Protein AF-A0A158L1F2-F1 (afdb_monomer_lite)

Radius of gyration: 19.64 Å; chains: 1; bounding box: 36×26×52 Å

pLDDT: mean 93.37, std 7.28, range [60.53, 98.19]

Structure (mmCIF, N/CA/C/O backbone):
data_AF-A0A158L1F2-F1
#
_entry.id   AF-A0A158L1F2-F1
#
loop_
_atom_site.group_PDB
_atom_site.id
_atom_site.type_symbol
_atom_site.label_atom_id
_atom_site.label_alt_id
_atom_site.label_comp_id
_atom_site.label_asym_id
_atom_site.label_entity_id
_atom_site.label_seq_id
_atom_site.pdbx_PDB_ins_code
_atom_site.Cartn_x
_atom_site.Cartn_y
_atom_site.Cartn_z
_atom_site.occupancy
_atom_site.B_iso_or_equiv
_atom_site.auth_seq_id
_atom_site.auth_comp_id
_atom_site.auth_asym_id
_atom_site.auth_atom_id
_atom_site.pdbx_PDB_model_num
ATOM 1 N N . MET A 1 1 ? 7.442 -13.785 13.658 1.00 63.50 1 MET A N 1
ATOM 2 C CA . MET A 1 1 ? 7.276 -12.486 14.350 1.00 63.50 1 MET A CA 1
ATOM 3 C C . MET A 1 1 ? 7.626 -11.361 13.383 1.00 63.50 1 MET A C 1
ATOM 5 O O . MET A 1 1 ? 8.616 -11.508 12.678 1.00 63.50 1 MET A O 1
ATOM 9 N N . LYS A 1 2 ? 6.827 -10.285 13.303 1.00 73.94 2 LYS A N 1
ATOM 10 C CA . LYS A 1 2 ? 7.173 -9.078 12.524 1.00 73.94 2 LYS A CA 1
ATOM 11 C C . LYS A 1 2 ? 8.159 -8.255 13.364 1.00 73.94 2 LYS A C 1
ATOM 13 O O . LYS A 1 2 ? 7.807 -7.861 14.468 1.00 73.94 2 LYS A O 1
ATOM 18 N N . THR A 1 3 ? 9.392 -8.079 12.895 1.00 82.56 3 THR A N 1
ATOM 19 C CA . THR A 1 3 ? 10.501 -7.500 13.685 1.00 82.56 3 THR A CA 1
ATOM 20 C C . THR A 1 3 ? 10.782 -6.028 13.385 1.00 82.56 3 THR A C 1
ATOM 22 O O . THR A 1 3 ? 11.543 -5.399 14.112 1.00 82.56 3 THR A O 1
ATOM 25 N N . ALA A 1 4 ? 10.175 -5.475 12.334 1.00 87.44 4 ALA A N 1
ATOM 26 C CA . ALA A 1 4 ? 10.347 -4.090 11.913 1.00 87.44 4 ALA A CA 1
ATOM 27 C C . ALA A 1 4 ? 9.014 -3.336 11.964 1.00 87.44 4 ALA A C 1
ATOM 29 O O . ALA A 1 4 ? 7.959 -3.899 11.660 1.00 87.44 4 ALA A O 1
ATOM 30 N N . THR A 1 5 ? 9.076 -2.055 12.319 1.00 89.38 5 THR A N 1
ATOM 31 C CA . THR A 1 5 ? 7.930 -1.144 12.381 1.00 89.38 5 THR A CA 1
ATOM 32 C C . THR A 1 5 ? 8.085 -0.030 11.359 1.00 89.38 5 THR A C 1
ATOM 34 O O . THR A 1 5 ? 9.192 0.438 11.093 1.00 89.38 5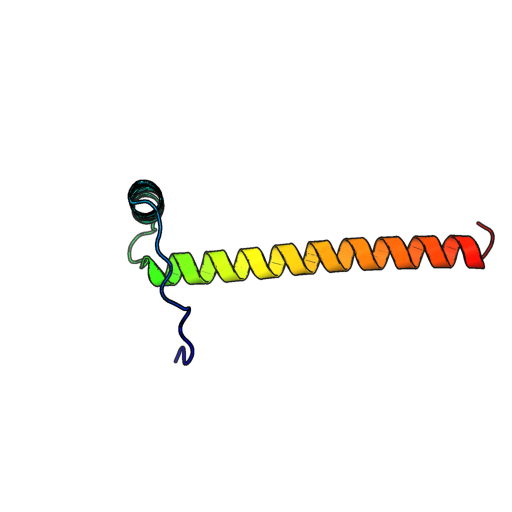 THR A O 1
ATOM 37 N N . LEU A 1 6 ? 6.965 0.420 10.801 1.00 87.44 6 LEU A N 1
ATOM 38 C CA . LEU A 1 6 ? 6.939 1.638 10.000 1.00 87.44 6 LEU A CA 1
ATOM 39 C C . LEU A 1 6 ? 7.087 2.864 10.912 1.00 87.44 6 LEU A C 1
ATOM 41 O O . LEU A 1 6 ? 6.697 2.799 12.082 1.00 87.44 6 LEU A O 1
ATOM 45 N N . PRO A 1 7 ? 7.635 3.977 10.400 1.00 92.06 7 PRO A N 1
ATOM 46 C CA . PRO A 1 7 ? 7.617 5.236 11.129 1.00 92.06 7 PRO A CA 1
ATOM 47 C C . PRO A 1 7 ? 6.174 5.684 11.391 1.00 92.06 7 PRO A C 1
ATOM 49 O O . PRO A 1 7 ? 5.260 5.358 10.633 1.00 92.06 7 PRO A O 1
ATOM 52 N N . SER A 1 8 ? 5.974 6.472 12.445 1.00 92.12 8 SER A N 1
ATOM 53 C CA . SER A 1 8 ? 4.673 7.075 12.736 1.00 92.12 8 SER A CA 1
ATOM 54 C C . SER A 1 8 ? 4.302 8.085 11.649 1.00 92.12 8 SER A C 1
ATOM 56 O O . SER A 1 8 ? 4.986 9.094 11.476 1.00 92.12 8 SER A O 1
ATOM 58 N N . VAL A 1 9 ? 3.207 7.827 10.933 1.00 91.38 9 VAL A N 1
ATOM 59 C CA . VAL A 1 9 ? 2.682 8.707 9.880 1.00 91.38 9 VAL A CA 1
ATOM 60 C C . VAL A 1 9 ? 1.437 9.416 10.401 1.00 91.38 9 VAL A C 1
ATOM 62 O O . VAL A 1 9 ? 0.521 8.771 10.908 1.00 91.38 9 VAL A O 1
ATOM 65 N N . ARG A 1 10 ? 1.402 10.748 10.284 1.00 95.44 10 ARG A N 1
ATOM 66 C CA . ARG A 1 10 ? 0.181 11.527 10.518 1.00 95.44 10 ARG A CA 1
ATOM 67 C C . ARG A 1 10 ? -0.687 11.458 9.269 1.00 95.44 10 ARG A C 1
ATOM 69 O O . ARG A 1 10 ? -0.175 11.623 8.165 1.00 95.44 10 ARG A O 1
ATOM 76 N N . ILE A 1 11 ? -1.972 11.215 9.466 1.00 95.31 11 ILE A N 1
ATOM 77 C CA . ILE A 1 11 ? -2.972 11.139 8.405 1.00 95.31 11 ILE A CA 1
ATOM 78 C C . ILE A 1 11 ? -4.178 11.983 8.792 1.00 95.31 11 I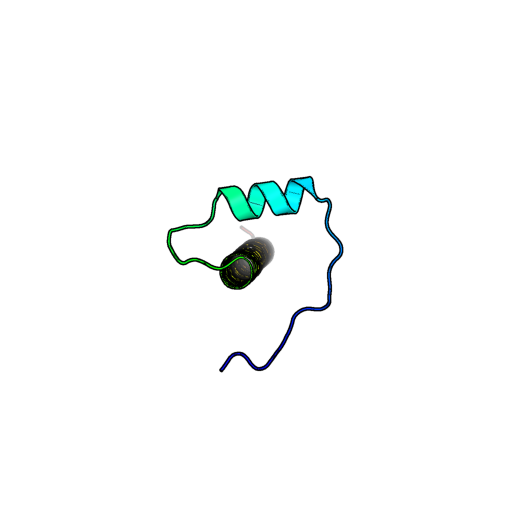LE A C 1
ATOM 80 O O . ILE A 1 11 ? -4.402 12.227 9.980 1.00 95.31 11 ILE A O 1
ATOM 84 N N . GLU A 1 12 ? -4.946 12.386 7.787 1.00 98.06 12 GLU A N 1
ATOM 85 C CA . GLU A 1 12 ? -6.237 13.029 8.003 1.00 98.06 12 GLU A CA 1
ATOM 86 C C . GLU A 1 12 ? -7.215 12.052 8.687 1.00 98.06 12 GLU A C 1
ATOM 88 O O . GLU A 1 12 ? -7.185 10.850 8.377 1.00 98.06 12 GLU A O 1
ATOM 93 N N . PRO A 1 13 ? -8.072 12.524 9.610 1.00 97.50 13 PRO A N 1
ATOM 94 C CA . PRO A 1 13 ? -9.061 11.685 10.288 1.00 97.50 13 PRO A CA 1
ATOM 95 C C . PRO A 1 13 ? -9.973 10.922 9.321 1.00 97.50 13 PRO A C 1
ATOM 97 O O . PRO A 1 13 ? -10.217 9.733 9.512 1.00 97.50 13 PRO A O 1
ATOM 100 N N . GLU A 1 14 ? -10.391 11.560 8.232 1.00 98.12 14 GLU A N 1
ATOM 101 C CA . GLU A 1 14 ? -11.299 10.986 7.238 1.00 98.12 14 GLU A CA 1
ATOM 102 C C . GLU A 1 14 ? -10.664 9.787 6.521 1.00 98.12 14 GLU A C 1
ATOM 104 O O . GLU A 1 14 ? -11.341 8.811 6.197 1.00 98.12 14 GLU A O 1
ATOM 109 N N . LEU A 1 15 ? -9.341 9.813 6.306 1.00 96.56 15 LEU A N 1
ATOM 110 C CA . LEU A 1 15 ? -8.624 8.676 5.726 1.00 96.56 15 LEU A CA 1
ATOM 111 C C . LEU A 1 15 ? -8.620 7.481 6.682 1.00 96.56 15 LEU A C 1
ATOM 113 O O . LEU A 1 15 ? -8.713 6.332 6.245 1.00 96.56 15 LEU A O 1
ATOM 117 N N . ARG A 1 16 ? -8.498 7.747 7.984 1.00 96.00 16 ARG A N 1
ATOM 118 C CA . ARG A 1 16 ? -8.549 6.701 9.001 1.00 96.00 16 ARG A CA 1
ATOM 119 C C . ARG A 1 16 ? -9.930 6.057 9.051 1.00 96.00 16 ARG A C 1
ATOM 121 O O . ARG A 1 16 ? -10.010 4.834 9.020 1.00 96.00 16 ARG A O 1
ATOM 128 N N . GLU A 1 17 ? -10.983 6.866 9.087 1.00 97.56 17 GLU A N 1
ATOM 129 C CA . GLU A 1 17 ? -12.368 6.384 9.100 1.00 97.56 17 GLU A CA 1
ATOM 130 C C . GLU A 1 17 ? -12.678 5.551 7.855 1.00 97.56 17 GLU A C 1
ATOM 132 O O . GLU A 1 17 ? -13.217 4.448 7.958 1.00 97.56 17 GLU A O 1
ATOM 137 N N . ALA A 1 18 ? -12.254 6.025 6.679 1.00 97.69 18 ALA A N 1
ATOM 138 C CA . ALA A 1 18 ? -12.394 5.277 5.437 1.00 97.69 18 ALA A CA 1
ATOM 139 C C . ALA A 1 18 ? -11.701 3.907 5.518 1.00 97.69 18 ALA A C 1
ATOM 141 O O . ALA A 1 18 ? -12.302 2.900 5.147 1.00 97.69 18 ALA A O 1
ATOM 142 N N . ALA A 1 19 ? -10.473 3.848 6.042 1.00 96.31 19 ALA A N 1
ATOM 143 C CA . ALA A 1 19 ? -9.741 2.593 6.199 1.00 96.31 19 ALA A CA 1
ATOM 144 C C . ALA A 1 19 ? -10.405 1.638 7.205 1.00 96.31 19 ALA A C 1
ATOM 146 O O . ALA A 1 19 ? -10.462 0.440 6.951 1.00 96.31 19 ALA A O 1
ATOM 147 N N . GLU A 1 20 ? -10.920 2.151 8.324 1.00 96.06 20 GLU A N 1
ATOM 148 C CA . GLU A 1 20 ? -11.612 1.343 9.335 1.00 96.06 20 GLU A CA 1
ATOM 149 C C . GLU A 1 20 ? -12.957 0.800 8.813 1.00 96.06 20 GLU A C 1
ATOM 151 O O . GLU A 1 20 ? -13.315 -0.336 9.114 1.00 96.06 20 GLU A O 1
ATOM 156 N N . SER A 1 21 ? -13.666 1.560 7.969 1.00 97.25 21 SER A N 1
ATOM 157 C CA . SER A 1 21 ? -14.969 1.159 7.410 1.00 97.25 21 SER A CA 1
ATOM 158 C C . SER A 1 21 ? -14.924 -0.002 6.408 1.00 97.25 21 SER A C 1
ATOM 160 O O . SER A 1 21 ? -15.957 -0.617 6.147 1.00 97.25 21 SER A O 1
ATOM 162 N N . VAL A 1 22 ? -13.752 -0.298 5.837 1.00 97.44 22 VAL A N 1
ATOM 163 C CA . VAL A 1 22 ? -13.576 -1.336 4.803 1.00 97.44 22 VAL A CA 1
ATOM 164 C C . VAL A 1 22 ? -12.879 -2.596 5.319 1.00 97.44 22 VAL A C 1
ATOM 166 O O . VAL A 1 22 ? -12.559 -3.479 4.524 1.00 97.44 22 VAL A O 1
ATOM 169 N N . LEU A 1 23 ? -12.618 -2.681 6.627 1.00 97.62 23 LEU A N 1
ATOM 170 C CA . LEU A 1 23 ? -11.978 -3.849 7.230 1.00 97.62 23 LEU A CA 1
ATOM 171 C C . LEU A 1 23 ? -12.882 -5.081 7.141 1.00 97.62 23 LEU A C 1
ATOM 173 O O . LEU A 1 23 ? -14.098 -5.001 7.312 1.00 97.62 23 LEU A O 1
ATOM 177 N N . SER A 1 24 ? -12.260 -6.233 6.913 1.00 96.44 24 SER A N 1
ATOM 178 C CA . SER A 1 24 ? -12.942 -7.526 6.987 1.00 96.44 24 SER A CA 1
ATOM 179 C C . SER A 1 24 ? -13.159 -7.960 8.442 1.00 96.44 24 SER A C 1
ATOM 181 O O . SER A 1 24 ? -12.499 -7.472 9.363 1.00 96.44 24 SER A O 1
ATOM 183 N N . ASP A 1 25 ? -14.038 -8.940 8.663 1.00 95.00 25 ASP A N 1
ATOM 184 C CA . ASP A 1 25 ? -14.288 -9.487 9.999 1.00 95.00 25 ASP A CA 1
ATOM 185 C C . ASP A 1 25 ? -13.000 -10.021 10.649 1.00 95.00 25 ASP A C 1
ATOM 187 O O . ASP A 1 25 ? -12.330 -10.918 10.132 1.00 95.00 25 ASP A O 1
ATOM 191 N N . GLY A 1 26 ? -12.654 -9.463 11.812 1.00 93.94 26 GLY A N 1
ATOM 192 C CA . GLY A 1 26 ? -11.445 -9.823 12.560 1.00 93.94 26 GLY A CA 1
ATOM 193 C C . GLY A 1 26 ? -10.138 -9.261 11.987 1.00 93.94 26 GLY A C 1
ATOM 194 O O . GLY A 1 26 ? -9.067 -9.549 12.527 1.00 93.94 26 GLY A O 1
ATOM 195 N N . GLU A 1 27 ? -10.195 -8.451 10.928 1.00 96.75 27 GLU A N 1
ATOM 196 C CA . GLU A 1 27 ? -9.032 -7.760 10.379 1.00 96.75 27 GLU A CA 1
ATOM 197 C C . GLU A 1 27 ? -8.660 -6.544 11.237 1.00 96.75 27 GLU A C 1
ATOM 199 O O . GLU A 1 27 ? -9.511 -5.787 11.702 1.00 96.75 27 GLU A O 1
ATOM 204 N N . SER A 1 28 ? -7.361 -6.335 11.451 1.00 95.88 28 SER A N 1
ATOM 205 C CA . SER A 1 28 ? -6.863 -5.146 12.139 1.00 95.88 28 SER A CA 1
ATOM 206 C C . SER A 1 28 ? -6.395 -4.088 11.146 1.00 95.88 28 SER A C 1
ATOM 208 O O . SER A 1 28 ? -5.821 -4.400 10.101 1.00 95.88 28 SER A O 1
ATOM 210 N N . LEU A 1 29 ? -6.521 -2.813 11.526 1.00 94.69 29 LEU A N 1
ATOM 211 C CA . LEU A 1 29 ? -6.026 -1.695 10.718 1.00 94.69 29 LEU A CA 1
ATOM 212 C C . LEU A 1 29 ? -4.526 -1.827 10.387 1.00 94.69 29 LEU A C 1
ATOM 214 O O . LEU A 1 29 ? -4.086 -1.473 9.297 1.00 94.69 29 LEU A O 1
ATOM 218 N N . SER A 1 30 ? -3.721 -2.376 11.304 1.00 93.00 30 SER A N 1
ATOM 219 C CA . SER A 1 30 ? -2.290 -2.594 11.063 1.00 93.00 30 SER A CA 1
ATOM 220 C C . SER A 1 30 ? -2.016 -3.699 10.038 1.00 93.00 30 SER A C 1
ATOM 222 O O . SER A 1 30 ? -1.062 -3.577 9.267 1.00 93.00 30 SER A O 1
ATOM 224 N N . ALA A 1 31 ? -2.839 -4.754 9.995 1.00 93.88 31 ALA A N 1
ATOM 225 C CA . ALA A 1 31 ? -2.761 -5.784 8.961 1.00 93.88 31 ALA A CA 1
ATOM 226 C C . ALA A 1 31 ? -3.155 -5.215 7.591 1.00 93.88 31 ALA A C 1
ATOM 228 O O . ALA A 1 31 ? -2.400 -5.376 6.629 1.00 93.88 31 ALA A O 1
ATOM 229 N N . PHE A 1 32 ? -4.250 -4.455 7.539 1.00 95.75 32 PHE A N 1
ATOM 230 C CA . PHE A 1 32 ? -4.722 -3.791 6.325 1.00 95.75 32 PHE A CA 1
ATOM 231 C C . PHE A 1 32 ? -3.676 -2.828 5.731 1.00 95.75 32 PHE A C 1
ATOM 233 O O . PHE A 1 32 ? -3.373 -2.862 4.532 1.00 95.75 32 PHE A O 1
ATOM 240 N N . VAL A 1 33 ? -3.046 -1.999 6.573 1.00 93.88 33 VAL A N 1
ATOM 241 C CA . VAL A 1 33 ? -1.970 -1.082 6.153 1.00 93.88 33 VAL A CA 1
ATOM 242 C C . VAL A 1 33 ? -0.746 -1.850 5.644 1.00 93.88 33 VAL A C 1
ATOM 244 O O . VAL A 1 33 ? -0.178 -1.488 4.611 1.00 93.88 33 VAL A O 1
ATOM 247 N N . GLU A 1 34 ? -0.339 -2.928 6.320 1.00 94.19 34 GLU A N 1
ATOM 248 C CA . GLU A 1 34 ? 0.784 -3.757 5.865 1.00 94.19 34 GLU A CA 1
ATOM 249 C C . GLU A 1 34 ? 0.517 -4.375 4.488 1.00 94.19 34 GLU A C 1
ATOM 251 O O . GLU A 1 34 ? 1.373 -4.301 3.598 1.00 94.19 34 GLU A O 1
ATOM 256 N N . GLN A 1 35 ? -0.675 -4.938 4.286 1.00 95.06 35 GLN A N 1
ATOM 257 C CA . GLN A 1 35 ? -1.072 -5.519 3.007 1.00 95.06 35 GLN A CA 1
ATOM 258 C C . GLN A 1 35 ? -1.103 -4.464 1.897 1.00 95.06 35 GLN A C 1
ATOM 260 O O . GLN A 1 35 ? -0.580 -4.700 0.805 1.00 95.06 35 GLN A O 1
ATOM 265 N N . SER A 1 36 ? -1.642 -3.280 2.186 1.00 95.12 36 SER A N 1
ATOM 266 C CA . SER A 1 36 ? -1.691 -2.157 1.245 1.00 95.12 36 SER A CA 1
ATOM 267 C C . SER A 1 36 ? -0.293 -1.726 0.791 1.00 95.12 36 SER A C 1
ATOM 269 O O . SER A 1 36 ? -0.050 -1.514 -0.401 1.00 95.12 36 SER A O 1
ATOM 271 N N . ILE A 1 37 ? 0.664 -1.650 1.720 1.00 95.06 37 ILE A N 1
ATOM 272 C CA . ILE A 1 37 ? 2.058 -1.307 1.410 1.00 95.06 37 ILE A CA 1
ATOM 273 C C . ILE A 1 37 ? 2.707 -2.394 0.556 1.00 95.06 37 ILE A C 1
ATOM 275 O O . ILE A 1 37 ? 3.342 -2.078 -0.452 1.00 95.06 37 ILE A O 1
ATOM 279 N N . ARG A 1 38 ? 2.511 -3.670 0.905 1.00 96.25 38 ARG A N 1
ATOM 280 C CA . ARG A 1 38 ? 3.018 -4.802 0.119 1.00 96.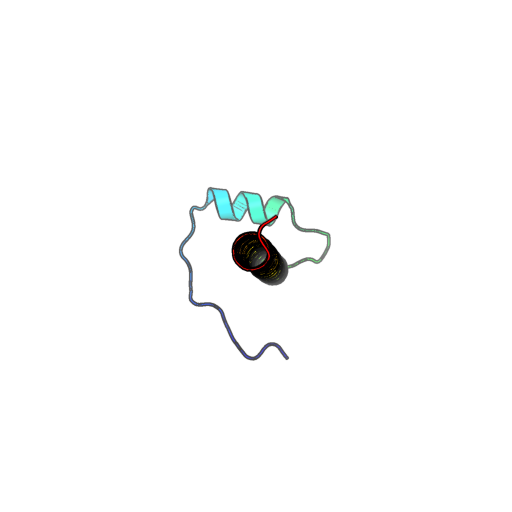25 38 ARG A CA 1
ATOM 281 C C . ARG A 1 38 ? 2.496 -4.763 -1.318 1.00 96.25 38 ARG A C 1
ATOM 283 O O . ARG A 1 38 ? 3.289 -4.870 -2.252 1.00 96.25 38 ARG A O 1
ATOM 290 N N . ALA A 1 39 ? 1.194 -4.544 -1.495 1.00 97.81 39 ALA A N 1
ATOM 291 C CA . ALA A 1 39 ? 0.575 -4.429 -2.812 1.00 97.81 39 ALA A CA 1
ATOM 292 C C . ALA A 1 39 ? 1.140 -3.242 -3.610 1.00 97.81 39 ALA A C 1
ATOM 294 O O . ALA A 1 39 ? 1.415 -3.361 -4.806 1.00 97.81 39 ALA A O 1
ATOM 295 N N . ASN A 1 40 ? 1.376 -2.098 -2.957 1.00 97.94 40 ASN A N 1
ATOM 296 C CA . ASN A 1 40 ? 1.943 -0.926 -3.622 1.00 97.94 40 ASN A CA 1
ATOM 297 C C . ASN A 1 40 ? 3.399 -1.147 -4.061 1.00 97.94 40 ASN A C 1
ATOM 299 O O . ASN A 1 40 ? 3.763 -0.739 -5.165 1.00 97.94 40 ASN A O 1
ATOM 303 N N . ILE A 1 41 ? 4.214 -1.802 -3.226 1.00 97.94 41 ILE A N 1
ATOM 304 C CA . ILE A 1 41 ? 5.596 -2.174 -3.561 1.00 97.94 41 ILE A CA 1
ATOM 305 C C . ILE A 1 41 ? 5.608 -3.069 -4.798 1.00 97.94 41 ILE A C 1
ATOM 307 O O . ILE A 1 41 ? 6.343 -2.783 -5.743 1.00 97.94 41 ILE A O 1
ATOM 311 N N . GLU A 1 42 ? 4.772 -4.106 -4.816 1.00 98.12 42 GLU A N 1
ATOM 312 C CA . GLU A 1 42 ? 4.713 -5.044 -5.936 1.00 98.12 42 GLU A CA 1
ATOM 313 C C . GLU A 1 42 ? 4.304 -4.345 -7.233 1.00 98.12 42 GLU A C 1
ATOM 315 O O . GLU A 1 42 ? 4.990 -4.444 -8.250 1.00 98.12 42 GLU A O 1
ATOM 320 N N . ARG A 1 43 ? 3.255 -3.517 -7.178 1.00 98.19 43 ARG A N 1
ATOM 321 C CA . ARG A 1 43 ? 2.813 -2.719 -8.326 1.00 98.19 43 ARG A CA 1
ATOM 322 C C . ARG A 1 43 ? 3.933 -1.832 -8.880 1.00 98.19 43 ARG A C 1
ATOM 324 O O . ARG A 1 43 ? 4.100 -1.746 -10.095 1.00 98.19 43 ARG A O 1
ATOM 331 N N . ARG A 1 44 ? 4.705 -1.169 -8.008 1.00 97.88 44 ARG A N 1
ATOM 332 C CA . ARG A 1 44 ? 5.823 -0.303 -8.429 1.00 97.88 44 ARG A CA 1
ATOM 333 C C . ARG A 1 44 ? 6.967 -1.098 -9.053 1.00 97.88 44 ARG A C 1
ATOM 335 O O . ARG A 1 44 ? 7.537 -0.631 -10.036 1.00 97.88 44 ARG A O 1
ATOM 342 N N . ARG A 1 45 ? 7.288 -2.281 -8.521 1.00 97.62 45 ARG A N 1
ATOM 343 C CA . ARG A 1 45 ? 8.301 -3.176 -9.103 1.00 97.62 45 ARG A CA 1
ATOM 344 C C . ARG A 1 45 ? 7.904 -3.620 -10.501 1.00 97.62 45 ARG A C 1
ATOM 346 O O . ARG A 1 45 ? 8.658 -3.395 -11.438 1.00 97.62 45 ARG A O 1
ATOM 353 N N . LEU A 1 46 ? 6.680 -4.123 -10.658 1.00 97.25 46 LEU A N 1
ATOM 354 C CA . LEU A 1 46 ? 6.157 -4.553 -11.954 1.00 97.25 46 LEU A CA 1
ATOM 355 C C . LEU A 1 46 ? 6.160 -3.419 -12.988 1.00 97.25 46 LEU A C 1
ATOM 357 O O . LEU A 1 46 ? 6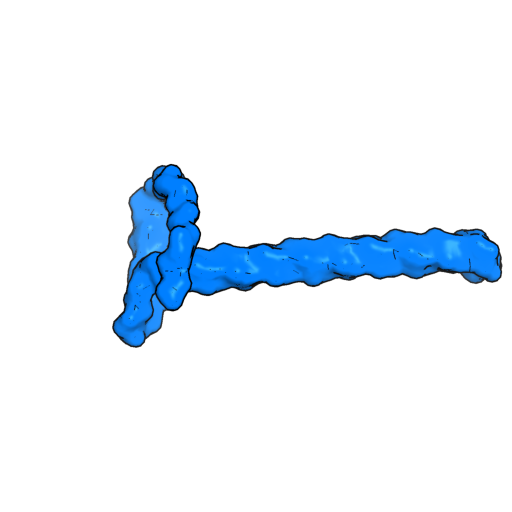.518 -3.641 -14.145 1.00 97.25 46 LEU A O 1
ATOM 361 N N . GLN A 1 47 ? 5.802 -2.198 -12.577 1.00 96.88 47 GLN A N 1
ATOM 362 C CA . GLN A 1 47 ? 5.864 -1.025 -13.448 1.00 96.88 47 GLN A CA 1
ATOM 363 C C . GLN A 1 47 ? 7.307 -0.696 -13.864 1.00 96.88 47 GLN A C 1
ATOM 365 O O . GLN A 1 47 ? 7.556 -0.435 -15.041 1.00 96.88 47 GLN A O 1
ATOM 370 N N . GLY A 1 48 ? 8.252 -0.730 -12.921 1.00 97.00 48 GLY A N 1
ATOM 371 C CA . GLY A 1 48 ? 9.672 -0.519 -13.201 1.00 97.00 48 GLY A CA 1
ATOM 372 C C . GLY A 1 48 ? 10.231 -1.560 -14.171 1.00 97.00 48 GLY A C 1
ATOM 373 O O . GLY A 1 48 ? 10.835 -1.200 -15.182 1.00 97.00 48 GLY A O 1
ATOM 374 N N . ASP A 1 49 ? 9.947 -2.837 -13.923 1.00 96.50 49 ASP A N 1
ATOM 375 C CA . ASP A 1 49 ? 10.389 -3.949 -14.767 1.00 96.50 49 ASP A CA 1
ATOM 376 C C . ASP A 1 49 ? 9.806 -3.856 -16.177 1.00 96.50 49 ASP A C 1
ATOM 378 O O . ASP A 1 49 ? 10.492 -4.126 -17.164 1.00 96.50 49 ASP A O 1
ATOM 382 N N . PHE A 1 50 ? 8.541 -3.450 -16.300 1.00 96.44 50 PHE A N 1
ATOM 383 C CA . PHE A 1 50 ? 7.912 -3.233 -17.597 1.00 96.44 50 PHE A CA 1
ATOM 384 C C . PHE A 1 50 ? 8.641 -2.155 -18.409 1.00 96.44 50 PHE A C 1
ATOM 386 O O . PHE A 1 50 ? 8.977 -2.394 -19.571 1.00 96.44 50 PHE A O 1
ATOM 393 N N . VAL A 1 51 ? 8.947 -1.006 -17.796 1.00 96.44 51 VAL A N 1
ATOM 394 C CA . VAL A 1 51 ? 9.690 0.080 -18.456 1.00 96.44 51 VAL A CA 1
ATOM 395 C C . VAL A 1 51 ? 11.100 -0.373 -18.832 1.00 96.44 51 VAL A C 1
ATOM 397 O O . VAL A 1 51 ? 11.523 -0.157 -19.966 1.00 96.44 51 VAL A O 1
ATOM 400 N N . ALA A 1 52 ? 11.809 -1.048 -17.924 1.00 96.31 52 ALA A N 1
ATOM 401 C CA . ALA A 1 52 ? 13.155 -1.554 -18.181 1.00 96.31 52 ALA A CA 1
ATOM 402 C C . ALA A 1 52 ? 13.183 -2.534 -19.366 1.00 96.31 52 ALA A C 1
ATOM 404 O O . ALA A 1 52 ? 14.020 -2.403 -20.260 1.00 96.31 52 ALA A O 1
ATOM 405 N N . ARG A 1 53 ? 12.222 -3.469 -19.429 1.00 95.88 53 ARG A N 1
ATOM 406 C CA . ARG A 1 53 ? 12.070 -4.386 -20.570 1.00 95.88 53 ARG A CA 1
ATOM 407 C C . ARG A 1 53 ? 11.778 -3.640 -21.871 1.00 95.88 53 ARG A C 1
ATOM 409 O O . ARG A 1 53 ? 12.361 -3.977 -22.899 1.00 95.88 53 ARG A O 1
ATOM 416 N N . GLY A 1 54 ? 10.914 -2.626 -21.832 1.00 95.50 54 GLY A N 1
ATOM 417 C CA . GLY A 1 54 ? 10.596 -1.799 -22.998 1.00 95.50 54 GLY A CA 1
ATOM 418 C C . GLY A 1 54 ? 11.818 -1.053 -23.542 1.00 95.50 54 GLY A C 1
ATOM 419 O O . GLY A 1 54 ? 12.072 -1.078 -24.746 1.00 95.50 54 GLY A O 1
ATOM 420 N N . LEU A 1 55 ? 12.616 -0.452 -22.657 1.00 96.38 55 LEU A N 1
ATOM 421 C CA . LEU A 1 55 ? 13.860 0.228 -23.028 1.00 96.38 55 LEU A CA 1
ATOM 422 C C . LEU A 1 55 ? 14.883 -0.746 -23.623 1.00 96.38 55 LEU A C 1
ATOM 424 O O . LEU A 1 55 ? 15.404 -0.484 -24.703 1.00 96.38 55 LEU A O 1
ATOM 428 N N . ALA A 1 56 ? 15.093 -1.902 -22.987 1.00 95.56 56 ALA A N 1
ATOM 429 C CA . ALA A 1 56 ? 16.003 -2.924 -23.500 1.00 95.56 56 ALA A CA 1
ATOM 430 C C . ALA A 1 56 ? 15.567 -3.453 -24.878 1.00 95.56 56 ALA A C 1
ATOM 432 O O . ALA A 1 56 ? 16.402 -3.674 -25.751 1.00 95.56 56 ALA A O 1
ATOM 433 N N . SER A 1 57 ? 14.261 -3.633 -25.101 1.00 94.56 57 SER A N 1
ATOM 434 C CA . SER A 1 57 ? 13.735 -4.047 -26.406 1.00 94.56 57 SER A CA 1
ATOM 435 C C . SER A 1 57 ? 13.958 -2.984 -27.481 1.00 94.56 57 SER A C 1
ATOM 437 O O . SER A 1 57 ? 14.328 -3.324 -28.601 1.00 94.56 57 SER A O 1
ATOM 439 N N . ARG A 1 58 ? 13.750 -1.703 -27.149 1.00 94.38 58 ARG A N 1
ATOM 440 C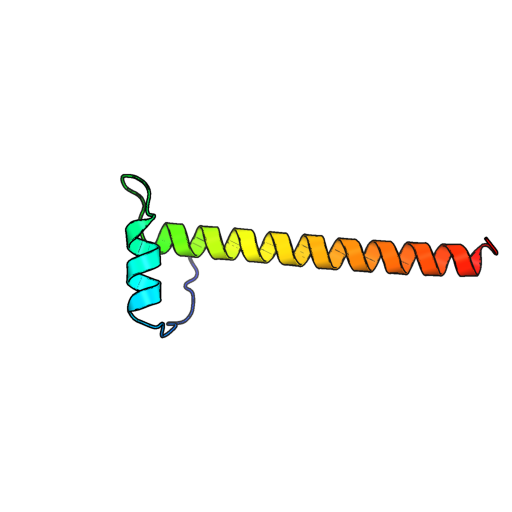 CA . ARG A 1 58 ? 14.023 -0.577 -28.053 1.00 94.38 58 ARG A CA 1
ATOM 441 C C . ARG A 1 58 ? 15.499 -0.527 -28.436 1.00 94.38 58 ARG A C 1
ATOM 443 O O . ARG A 1 58 ? 15.814 -0.323 -29.603 1.00 94.38 58 ARG A O 1
ATOM 450 N N . ASP A 1 59 ? 16.389 -0.679 -27.463 1.00 95.12 59 ASP A N 1
ATOM 451 C CA . ASP A 1 59 ? 17.830 -0.585 -27.700 1.00 95.12 59 ASP A CA 1
ATOM 452 C C . ASP A 1 59 ? 18.317 -1.763 -28.559 1.00 95.12 59 ASP A C 1
ATOM 454 O O . ASP A 1 59 ? 19.007 -1.540 -29.549 1.00 95.12 59 ASP A O 1
ATOM 458 N N . ARG A 1 60 ? 17.811 -2.981 -28.312 1.00 93.12 60 ARG A N 1
ATOM 459 C CA . ARG A 1 60 ? 18.040 -4.141 -29.194 1.00 93.12 60 ARG A CA 1
ATOM 460 C C . ARG A 1 60 ? 17.538 -3.929 -30.622 1.00 93.12 60 ARG A C 1
ATOM 462 O O . ARG A 1 60 ? 18.211 -4.343 -31.559 1.00 93.12 60 ARG A O 1
ATOM 469 N N . ALA A 1 61 ? 16.369 -3.313 -30.809 1.00 92.75 61 ALA A N 1
ATOM 470 C CA . ALA A 1 61 ? 15.848 -3.028 -32.150 1.00 92.75 61 ALA A CA 1
ATOM 471 C C . ALA A 1 61 ? 16.774 -2.067 -32.917 1.00 92.75 61 ALA A C 1
ATOM 473 O O . ALA A 1 61 ? 17.128 -2.331 -34.064 1.00 92.75 61 ALA A O 1
ATOM 474 N N . LYS A 1 62 ? 17.262 -1.017 -32.240 1.00 91.81 62 LYS A N 1
ATOM 475 C CA . LYS A 1 62 ? 18.236 -0.070 -32.806 1.00 91.81 62 LYS A CA 1
ATOM 476 C C . LYS A 1 62 ? 19.559 -0.735 -33.184 1.00 91.81 62 LYS A C 1
ATOM 478 O O . LYS A 1 62 ? 20.111 -0.411 -34.229 1.00 91.81 62 LYS A O 1
ATOM 483 N N . GLU A 1 63 ? 20.067 -1.631 -32.341 1.00 90.44 63 GLU A N 1
ATOM 484 C CA . GLU A 1 63 ? 21.318 -2.361 -32.591 1.00 90.44 63 GLU A CA 1
ATOM 485 C C . GLU A 1 63 ? 21.187 -3.351 -33.754 1.00 90.44 63 GLU A C 1
ATOM 487 O O . GLU A 1 63 ? 22.106 -3.484 -34.560 1.00 90.44 63 GLU A O 1
ATOM 492 N N . ASN A 1 64 ? 20.032 -4.008 -33.874 1.00 89.38 64 ASN A N 1
ATOM 493 C CA . ASN A 1 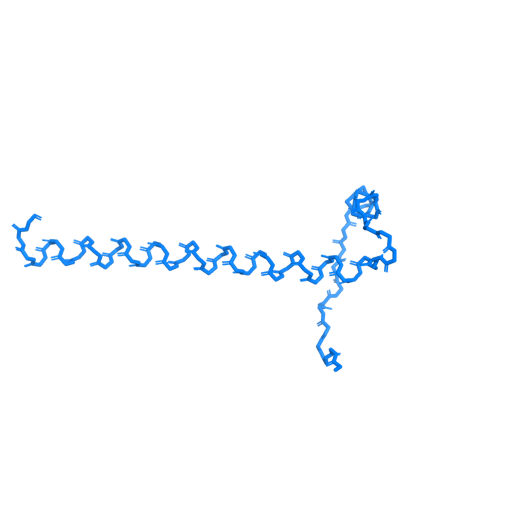64 ? 19.797 -5.041 -34.882 1.00 89.38 64 ASN A CA 1
ATOM 494 C C . ASN A 1 64 ? 19.235 -4.497 -36.210 1.00 89.38 64 ASN A C 1
ATOM 496 O O . ASN A 1 64 ? 18.986 -5.283 -37.123 1.00 89.38 64 ASN A O 1
ATOM 500 N N . GLY A 1 65 ? 19.044 -3.178 -36.337 1.00 73.00 65 GLY A N 1
ATOM 501 C CA . GLY A 1 65 ? 18.618 -2.526 -37.580 1.00 73.00 65 GLY A CA 1
ATOM 502 C C . GLY A 1 65 ? 17.188 -2.850 -38.027 1.00 73.00 65 GLY A C 1
ATOM 503 O O . GLY A 1 65 ? 16.915 -2.804 -39.227 1.00 73.00 65 GLY A O 1
ATOM 504 N N . GLN A 1 66 ? 16.302 -3.198 -37.086 1.00 60.53 66 GLN A N 1
ATOM 505 C CA . GLN A 1 66 ? 14.867 -3.400 -37.331 1.00 60.53 66 GLN A CA 1
ATOM 506 C C . GLN A 1 66 ? 14.055 -2.156 -36.974 1.00 60.53 66 GLN A C 1
ATOM 508 O O . GLN A 1 66 ? 14.349 -1.534 -35.926 1.00 60.53 66 GLN A O 1
#

Sequence (66 aa):
MKTATLPSVRIEPELREAAESVLSDGESLSAFVEQSIRANIERRRLQGDFVARGLASRDRAKENGQ

Organism: NCBI:txid326476

Foldseek 3Di:
DPPDDDPDDDDDPVVVVVLVVPADVPDDSVNSVVVVVVVVVVVVVVVVVVVVVVVVVVVVCVVVVD

Secondary structure (DSSP, 8-state):
-----PPP----HHHHHHHHHTPPTT--HHHHHHHHHHHHHHHHHHHHHHHHHHHHHHHHHHHHT-